Protein AF-A0A0D2BHI0-F1 (afdb_monomer)

Solvent-accessible surface area (backbone atoms only — not comparable to full-atom values): 8359 Å² total; per-residue (Å²): 133,85,83,81,81,60,85,52,74,51,77,44,97,84,76,52,72,54,79,52,85,67,66,99,78,70,83,46,71,67,57,51,51,51,52,50,54,49,56,72,68,46,85,60,55,88,71,87,61,56,71,72,54,45,55,49,27,56,51,44,48,54,54,46,43,54,52,19,58,77,69,77,45,59,50,68,59,54,55,70,67,58,45,52,71,60,55,44,50,53,51,52,50,50,32,63,76,68,68,60,84,54,68,71,57,52,55,49,54,48,53,30,47,45,49,43,42,23,63,77,66,56,39,78,71,62,69,65,47,55,48,52,72,75,66,57,134

Secondary structure (DSSP, 8-state):
----PPEEEEEPTTS-EEEEE--S----HHHHHHHHHHHHH--SPP----HHHHHHHHHHHHHHHHHHHHTT--HHHHHHH--HHHHHHHHHHHHHHTT---HHHHHHHHHHHHHHHHHHHSSPPPHHHHHHHHH--

pLDDT: mean 75.68, std 17.81, range [38.16, 96.38]

Foldseek 3Di:
DDDDFDWDWDQDPVRDIDIDGDDPPDQDPVNVVVVVVVVVVCPFDDLPDDPVLVVLLVVLLVLLVVVCVVVVHDSLVLLQVVDLVSVLVSLVVVCVVVVDDDPVVSVVSVVSSQSNSCNSPSDGRDVVSVCCNPVPD

Radius of gyration: 19.82 Å; Cα contacts (8 Å, |Δi|>4): 93; chains: 1; bounding box: 54×54×37 Å

Sequence (137 aa):
MPRRKKFTTVNLSSGGSYSGHTTDDVCTLDVLARKYEEALLETRPTTLYAPNTIYHVDRIQRLFEEYCDKFQLDPQETLRECATARMENFLHWLLRTYTIKKTSTLTTYWRQLSQLYIMWTQRRMDPAVMRQIFVGH

Mean predicted aligned error: 13.3 Å

Organism: NCBI:txid215243

Structure (mmCIF, N/CA/C/O backbone):
data_AF-A0A0D2BHI0-F1
#
_entry.id   AF-A0A0D2BHI0-F1
#
loop_
_atom_site.group_PDB
_atom_site.id
_atom_site.type_symbol
_atom_site.label_atom_id
_atom_site.label_alt_id
_atom_site.label_comp_id
_atom_site.label_asym_id
_atom_site.label_entity_id
_atom_site.label_seq_id
_atom_site.pdbx_PDB_ins_code
_atom_site.Cartn_x
_atom_site.Cartn_y
_atom_site.Cartn_z
_atom_site.occupancy
_atom_site.B_iso_or_equiv
_atom_site.auth_seq_id
_atom_site.auth_comp_id
_atom_site.auth_asym_id
_atom_site.auth_atom_id
_atom_site.pdbx_PDB_model_num
ATOM 1 N N . MET A 1 1 ? 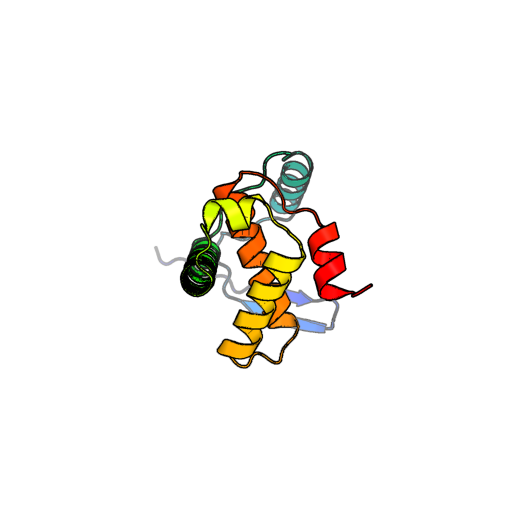23.737 -37.626 -18.976 1.00 39.19 1 MET A N 1
ATOM 2 C CA . MET A 1 1 ? 24.935 -36.784 -18.750 1.00 39.19 1 MET A CA 1
ATOM 3 C C . MET A 1 1 ? 24.761 -36.054 -17.419 1.00 39.19 1 MET A C 1
ATOM 5 O O . MET A 1 1 ? 23.827 -35.262 -17.330 1.00 39.19 1 MET A O 1
ATOM 9 N N . PRO A 1 2 ? 25.542 -36.331 -16.360 1.00 41.16 2 PRO A N 1
ATOM 10 C CA . PRO A 1 2 ? 25.365 -35.638 -15.085 1.00 41.16 2 PRO A CA 1
ATOM 11 C C . PRO A 1 2 ? 25.924 -34.208 -15.186 1.00 41.16 2 PRO A C 1
ATOM 13 O O . PRO A 1 2 ? 27.086 -34.010 -15.538 1.00 41.16 2 PRO A O 1
ATOM 16 N N . ARG A 1 3 ? 25.083 -33.199 -14.906 1.00 45.94 3 ARG A N 1
ATOM 17 C CA . ARG A 1 3 ? 25.464 -31.774 -14.864 1.00 45.94 3 ARG A CA 1
ATOM 18 C C . ARG A 1 3 ? 26.547 -31.560 -13.802 1.00 45.94 3 ARG A C 1
ATOM 20 O O . ARG A 1 3 ? 26.289 -31.707 -12.608 1.00 45.94 3 ARG A O 1
ATOM 27 N N . ARG A 1 4 ? 27.757 -31.198 -14.232 1.00 45.97 4 ARG A N 1
ATOM 28 C CA . ARG A 1 4 ? 28.893 -30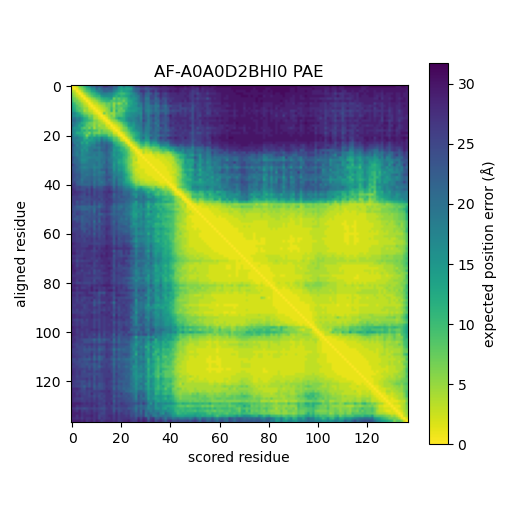.904 -13.349 1.00 45.97 4 ARG A CA 1
ATOM 29 C C . ARG A 1 4 ? 28.675 -29.536 -12.689 1.00 45.97 4 ARG A C 1
ATOM 31 O O . ARG A 1 4 ? 28.865 -28.508 -13.329 1.00 45.97 4 ARG A O 1
ATOM 38 N N . LYS A 1 5 ? 28.243 -29.529 -11.424 1.00 43.97 5 LYS A N 1
ATOM 39 C CA . LYS A 1 5 ? 28.087 -28.307 -10.616 1.00 43.97 5 LYS A CA 1
ATOM 40 C C . LYS A 1 5 ? 29.474 -27.718 -10.339 1.00 43.97 5 LYS A C 1
ATOM 42 O O . LYS A 1 5 ? 30.316 -28.402 -9.759 1.00 43.97 5 LYS A O 1
ATOM 47 N N . LYS A 1 6 ? 29.722 -26.482 -10.775 1.00 51.88 6 LYS A N 1
ATOM 48 C CA . LYS A 1 6 ? 30.964 -25.753 -10.483 1.00 51.88 6 LYS A CA 1
ATOM 49 C 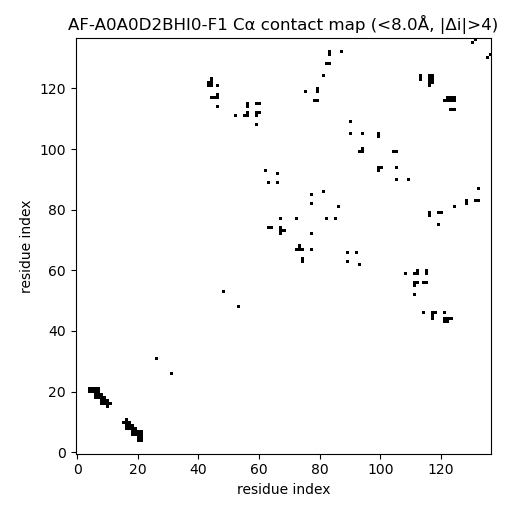C . LYS A 1 6 ? 30.782 -24.968 -9.183 1.00 51.88 6 LYS A C 1
ATOM 51 O O . LYS A 1 6 ? 29.764 -24.309 -8.996 1.00 51.88 6 LYS A O 1
ATOM 56 N N . PHE A 1 7 ? 31.743 -25.094 -8.273 1.00 41.53 7 PHE A N 1
ATOM 57 C CA . PHE A 1 7 ? 31.825 -24.268 -7.071 1.00 41.53 7 PHE A CA 1
ATOM 58 C C . PHE A 1 7 ? 32.494 -22.951 -7.457 1.00 41.53 7 PHE A C 1
ATOM 60 O O . PHE A 1 7 ? 33.620 -22.971 -7.953 1.00 41.53 7 PHE A O 1
ATOM 67 N N . THR A 1 8 ? 31.814 -21.831 -7.232 1.00 48.88 8 THR A N 1
ATOM 68 C CA . THR A 1 8 ? 32.392 -20.502 -7.441 1.00 48.88 8 THR A CA 1
ATOM 69 C C . THR A 1 8 ? 32.407 -19.784 -6.102 1.00 48.88 8 THR A C 1
ATOM 71 O O . THR A 1 8 ? 31.366 -19.606 -5.470 1.00 48.88 8 THR A O 1
ATOM 74 N N . THR A 1 9 ? 33.598 -19.397 -5.663 1.00 44.34 9 THR A N 1
ATOM 75 C CA . THR A 1 9 ? 33.795 -18.588 -4.460 1.00 44.34 9 THR A CA 1
ATOM 76 C C . THR A 1 9 ? 33.929 -17.139 -4.893 1.00 44.34 9 THR A C 1
ATOM 78 O O . THR A 1 9 ? 34.808 -16.814 -5.690 1.00 44.34 9 THR A O 1
ATOM 81 N N . VAL A 1 10 ? 33.052 -16.276 -4.385 1.00 49.53 10 VAL A N 1
ATOM 82 C CA . VAL A 1 10 ? 33.132 -14.831 -4.620 1.00 49.53 10 VAL A CA 1
ATOM 83 C C . VAL A 1 10 ? 33.698 -14.184 -3.364 1.00 49.53 10 VAL A C 1
ATOM 85 O O . VAL A 1 10 ? 33.141 -14.333 -2.274 1.00 49.53 10 VAL A O 1
ATOM 88 N N . ASN A 1 11 ? 34.816 -13.480 -3.525 1.00 45.72 11 ASN A N 1
ATOM 89 C CA . ASN A 1 11 ? 35.446 -12.709 -2.460 1.00 45.72 11 ASN A CA 1
ATOM 90 C C . ASN A 1 11 ? 34.914 -11.277 -2.512 1.00 45.72 11 ASN A C 1
ATOM 92 O O . ASN A 1 11 ? 35.049 -10.599 -3.530 1.00 45.72 11 ASN A O 1
ATOM 96 N N . LEU A 1 12 ? 34.297 -10.827 -1.423 1.00 43.88 12 LEU A N 1
ATOM 97 C CA . LEU A 1 12 ? 33.816 -9.458 -1.287 1.00 43.88 12 LEU A CA 1
ATOM 98 C C . LEU A 1 12 ? 34.947 -8.554 -0.793 1.00 43.88 12 LEU A C 1
ATOM 100 O O . LEU A 1 12 ? 35.777 -8.959 0.020 1.00 43.88 12 LEU A O 1
ATOM 104 N N . SER A 1 13 ? 34.932 -7.293 -1.224 1.00 48.62 13 SER A N 1
ATOM 105 C CA . SER A 1 13 ? 35.911 -6.267 -0.833 1.00 48.62 13 SER A CA 1
ATOM 106 C C . SER A 1 13 ? 35.956 -5.992 0.680 1.00 48.62 13 SER A C 1
ATOM 108 O O . SER A 1 13 ? 36.909 -5.393 1.162 1.00 48.62 13 SER A O 1
ATOM 110 N N . SER A 1 14 ? 34.951 -6.447 1.435 1.00 50.50 14 SER A N 1
ATOM 111 C CA . SER A 1 14 ? 34.877 -6.380 2.900 1.00 50.50 14 SER A CA 1
ATOM 112 C C . SER A 1 14 ? 35.558 -7.555 3.623 1.00 50.50 14 SER A C 1
ATOM 114 O O . SER A 1 14 ? 35.440 -7.667 4.840 1.00 50.50 14 SER A O 1
ATOM 116 N N . GLY A 1 15 ? 36.245 -8.449 2.901 1.00 53.69 15 GLY A N 1
ATOM 117 C CA . GLY A 1 15 ? 36.969 -9.590 3.479 1.00 53.69 15 GLY A CA 1
ATOM 118 C C . GLY A 1 15 ? 36.104 -10.821 3.778 1.00 53.69 15 GLY A C 1
ATOM 119 O O . GLY A 1 15 ? 36.619 -11.837 4.238 1.00 53.69 15 GLY A O 1
ATOM 120 N N . GLY A 1 16 ? 34.801 -10.767 3.491 1.00 39.44 16 GLY A N 1
ATOM 121 C CA . GLY A 1 16 ? 33.918 -11.932 3.532 1.00 39.44 16 GLY A CA 1
ATOM 122 C C . GLY A 1 16 ? 33.990 -12.740 2.235 1.00 39.44 16 GLY A C 1
ATOM 123 O O . GLY A 1 16 ? 33.972 -12.176 1.142 1.00 39.44 16 GLY A O 1
ATOM 124 N N . SER A 1 17 ? 34.027 -14.066 2.345 1.00 38.16 17 SER A N 1
ATOM 125 C CA . SER A 1 17 ? 33.853 -14.979 1.212 1.00 38.16 17 SER A CA 1
ATOM 126 C C . SER A 1 17 ? 32.577 -15.791 1.411 1.00 38.16 17 SER A C 1
ATOM 128 O O . SER A 1 17 ? 32.294 -16.267 2.510 1.00 38.16 17 SER A O 1
ATOM 130 N N . TYR A 1 18 ? 31.780 -15.928 0.351 1.00 43.41 18 TYR A N 1
ATOM 131 C CA . TYR A 1 18 ? 30.631 -16.829 0.347 1.00 43.41 18 TYR A CA 1
ATOM 132 C C . TYR A 1 18 ? 30.769 -17.824 -0.799 1.00 43.41 18 TYR A C 1
ATOM 134 O O . TYR A 1 18 ? 31.141 -17.467 -1.921 1.00 43.41 18 TYR A O 1
ATOM 142 N N . SER A 1 19 ? 30.469 -19.084 -0.495 1.00 44.00 19 SER A N 1
ATOM 143 C CA . SER A 1 19 ? 30.403 -20.158 -1.478 1.00 44.00 19 SER A CA 1
ATOM 144 C C . SER A 1 19 ? 28.940 -20.529 -1.684 1.00 44.00 19 SER A C 1
ATOM 146 O O . SER A 1 19 ? 28.236 -20.905 -0.750 1.00 44.00 19 SER A O 1
ATOM 148 N N . GLY A 1 20 ? 28.468 -20.349 -2.914 1.00 47.53 20 GLY A N 1
ATOM 149 C CA . GLY A 1 20 ? 27.094 -20.624 -3.306 1.00 47.53 20 GLY A CA 1
ATOM 150 C C . GLY A 1 20 ? 27.060 -21.537 -4.521 1.00 47.53 20 GLY A C 1
ATOM 151 O O . GLY A 1 20 ? 27.914 -21.460 -5.405 1.00 47.53 20 GLY A O 1
ATOM 152 N N . HIS A 1 21 ? 26.062 -22.413 -4.577 1.00 45.66 21 HIS A N 1
ATOM 153 C CA . HIS A 1 21 ? 25.792 -23.203 -5.770 1.00 45.66 21 HIS A CA 1
ATOM 154 C C . HIS A 1 21 ? 25.180 -22.295 -6.843 1.00 45.66 21 HIS A C 1
ATOM 156 O O . HIS A 1 21 ? 24.035 -21.874 -6.712 1.00 45.66 21 HIS A O 1
ATOM 162 N N . THR A 1 22 ? 25.931 -21.988 -7.901 1.00 48.50 22 THR A N 1
ATOM 163 C CA . THR A 1 22 ? 25.422 -21.177 -9.012 1.00 48.50 22 THR A CA 1
ATOM 164 C C . THR A 1 22 ? 24.637 -22.071 -9.971 1.00 48.50 22 THR A C 1
ATOM 166 O O . THR A 1 22 ? 25.199 -22.979 -10.588 1.00 48.50 22 THR A O 1
ATOM 169 N N . THR A 1 23 ? 23.336 -21.840 -10.109 1.00 48.97 23 THR A N 1
ATOM 170 C CA . THR A 1 23 ? 22.616 -22.211 -11.333 1.00 48.97 23 THR A CA 1
ATOM 171 C C . THR A 1 23 ? 23.020 -21.222 -12.428 1.00 48.97 23 THR A C 1
ATOM 173 O O . THR A 1 23 ? 23.223 -20.053 -12.114 1.00 48.97 23 THR A O 1
ATOM 176 N N . ASP A 1 24 ? 23.152 -21.669 -13.681 1.00 50.72 24 ASP A N 1
ATOM 177 C CA . ASP A 1 24 ? 23.572 -20.892 -14.876 1.00 50.72 24 ASP A CA 1
ATOM 178 C C . ASP A 1 24 ? 22.678 -19.672 -15.231 1.00 50.72 24 ASP A C 1
ATOM 180 O O . ASP A 1 24 ? 22.724 -19.165 -16.344 1.00 50.72 24 ASP A O 1
ATOM 184 N N . ASP A 1 25 ? 21.872 -19.175 -14.296 1.00 51.44 25 ASP A N 1
ATOM 185 C CA . ASP A 1 25 ? 20.931 -18.067 -14.464 1.00 51.44 25 ASP A CA 1
ATOM 186 C C . ASP A 1 25 ? 21.334 -16.864 -13.592 1.00 51.44 25 ASP A C 1
ATOM 188 O O . ASP A 1 25 ? 20.538 -16.284 -12.852 1.00 51.44 25 ASP A O 1
ATOM 192 N N . VAL A 1 26 ? 22.626 -16.523 -13.595 1.00 57.03 26 VAL A N 1
ATOM 193 C CA . VAL A 1 26 ? 23.110 -15.306 -12.933 1.00 57.03 26 VAL A CA 1
ATOM 194 C C . VAL A 1 26 ? 22.971 -14.150 -13.917 1.00 57.03 26 VAL A C 1
ATOM 196 O O . VAL A 1 26 ? 23.672 -14.088 -14.925 1.00 57.03 26 VAL A O 1
ATOM 199 N N . CYS A 1 27 ? 22.052 -13.234 -13.613 1.00 51.91 27 CYS A N 1
ATOM 200 C CA . CYS A 1 27 ? 21.835 -11.993 -14.354 1.00 51.91 27 CYS A CA 1
ATOM 201 C C . CYS A 1 27 ? 23.163 -11.222 -14.470 1.00 51.91 27 CYS A C 1
ATOM 203 O O . CYS A 1 27 ? 23.693 -10.752 -13.462 1.00 51.91 27 CYS A O 1
ATOM 205 N N . THR A 1 28 ? 23.728 -11.128 -15.678 1.00 79.00 28 THR A N 1
ATOM 206 C CA . THR A 1 28 ? 25.016 -10.455 -15.898 1.00 79.00 28 THR A CA 1
ATOM 207 C C . THR A 1 28 ? 24.903 -8.952 -15.636 1.00 79.00 28 THR A C 1
ATOM 209 O O . THR A 1 28 ? 23.814 -8.374 -15.700 1.00 79.00 28 THR A O 1
ATOM 212 N N . LEU A 1 29 ? 26.037 -8.307 -15.345 1.00 67.31 29 LEU A N 1
ATOM 213 C CA . LEU A 1 29 ? 26.119 -6.857 -15.125 1.00 67.31 29 LEU A CA 1
ATOM 214 C C . LEU A 1 29 ? 25.522 -6.060 -16.294 1.00 67.31 29 LEU A C 1
ATOM 216 O O . LEU A 1 29 ? 24.782 -5.110 -16.061 1.00 67.31 29 LEU A O 1
ATOM 220 N N . ASP A 1 30 ? 25.749 -6.503 -17.531 1.00 73.94 30 ASP A N 1
ATOM 221 C CA . ASP A 1 30 ? 25.186 -5.872 -18.729 1.00 73.94 30 ASP A CA 1
ATOM 222 C C . ASP A 1 30 ? 23.658 -6.009 -18.805 1.00 73.94 30 ASP A C 1
ATOM 224 O O . ASP A 1 30 ? 22.958 -5.076 -19.198 1.00 73.94 30 ASP A O 1
ATOM 228 N N . VAL A 1 31 ? 23.109 -7.153 -18.378 1.00 74.12 31 VAL A N 1
ATOM 229 C CA . VAL A 1 31 ? 21.653 -7.356 -18.312 1.00 74.12 31 VAL A CA 1
ATOM 230 C C . VAL A 1 31 ? 21.036 -6.490 -17.214 1.00 74.12 31 VAL A C 1
ATOM 232 O O . VAL A 1 31 ? 19.951 -5.947 -17.416 1.00 74.12 31 VAL A O 1
ATOM 235 N N . LEU A 1 32 ? 21.717 -6.319 -16.075 1.00 66.75 32 LEU A N 1
ATOM 236 C CA . LEU A 1 32 ? 21.286 -5.395 -15.021 1.00 66.75 32 LEU A CA 1
ATOM 237 C C . LEU A 1 32 ? 21.316 -3.938 -15.495 1.00 66.75 32 LEU A C 1
ATOM 239 O O . LEU A 1 32 ? 20.345 -3.221 -15.270 1.00 66.75 32 LEU A O 1
ATOM 243 N N . ALA A 1 33 ? 22.384 -3.519 -16.177 1.00 68.12 33 ALA A N 1
ATOM 244 C CA . ALA A 1 33 ? 22.517 -2.168 -16.717 1.00 68.12 33 ALA A CA 1
ATOM 245 C C . ALA A 1 33 ? 21.428 -1.865 -17.756 1.00 68.12 33 ALA A C 1
ATOM 247 O O . ALA A 1 33 ? 20.762 -0.837 -17.667 1.00 68.12 33 ALA A O 1
ATOM 248 N N . ARG A 1 34 ? 21.160 -2.803 -18.675 1.00 72.25 34 ARG A N 1
ATOM 249 C CA . ARG A 1 34 ? 20.077 -2.659 -19.656 1.00 72.25 34 ARG A CA 1
ATOM 250 C C . ARG A 1 34 ? 18.701 -2.592 -18.994 1.00 72.25 34 ARG A C 1
ATOM 252 O O . ARG A 1 34 ? 17.906 -1.734 -19.350 1.00 72.25 34 ARG A O 1
ATOM 259 N N . LYS A 1 35 ? 18.430 -3.442 -17.998 1.00 69.38 35 LYS A N 1
ATOM 260 C CA . LYS A 1 35 ? 17.174 -3.381 -17.229 1.00 69.38 35 LYS A CA 1
ATOM 261 C C . LYS A 1 35 ? 17.026 -2.075 -16.449 1.00 69.38 35 LYS A C 1
ATOM 263 O O . LYS A 1 35 ? 15.911 -1.602 -16.269 1.00 69.38 35 LYS A O 1
ATOM 268 N N . TYR A 1 36 ? 18.128 -1.505 -15.967 1.00 63.03 36 TYR A N 1
ATOM 269 C CA . TYR A 1 36 ? 18.128 -0.215 -15.285 1.00 63.03 36 TYR A CA 1
ATOM 270 C C . TYR A 1 36 ? 17.797 0.933 -16.249 1.00 63.03 36 TYR A C 1
ATOM 272 O O . TYR A 1 36 ? 16.917 1.734 -15.950 1.00 63.03 36 TYR A O 1
ATOM 280 N N . GLU A 1 37 ? 18.430 0.970 -17.423 1.00 68.06 37 GLU A N 1
ATOM 281 C CA . GLU A 1 37 ? 18.113 1.917 -18.506 1.00 68.06 37 GLU A CA 1
ATOM 282 C C . GLU A 1 37 ? 16.649 1.784 -18.963 1.00 68.06 37 GLU A C 1
ATOM 284 O O . GLU A 1 37 ? 15.925 2.776 -19.045 1.00 68.06 37 GLU A O 1
ATOM 289 N N . GLU A 1 38 ? 16.174 0.552 -19.174 1.00 66.12 38 GLU A N 1
ATOM 290 C CA . GLU A 1 38 ? 14.773 0.264 -19.494 1.00 66.12 38 GLU A CA 1
ATOM 291 C C . GLU A 1 38 ? 13.836 0.781 -18.397 1.00 66.12 38 GLU A C 1
ATOM 293 O O . GLU A 1 38 ? 12.873 1.466 -18.715 1.00 66.12 38 GLU A O 1
ATOM 298 N N . ALA A 1 39 ? 14.139 0.549 -17.115 1.00 59.75 39 ALA A N 1
ATOM 299 C CA . ALA A 1 39 ? 13.329 1.024 -15.989 1.00 59.75 39 ALA A CA 1
ATOM 300 C C . ALA A 1 39 ? 13.297 2.559 -15.849 1.00 59.75 39 ALA A C 1
ATOM 302 O O . ALA A 1 39 ? 12.313 3.108 -15.345 1.00 59.75 39 ALA A O 1
ATOM 303 N N . LEU A 1 40 ? 14.354 3.256 -16.282 1.00 54.59 40 LEU A N 1
ATOM 304 C CA . LEU A 1 40 ? 14.392 4.721 -16.341 1.00 54.59 40 LEU A CA 1
ATOM 305 C C . LEU A 1 40 ? 13.516 5.272 -17.475 1.00 54.59 40 LEU A C 1
ATOM 307 O O . LEU A 1 40 ? 12.892 6.320 -17.311 1.00 54.59 40 LEU A O 1
ATOM 311 N N . LEU A 1 41 ? 13.451 4.560 -18.603 1.00 62.44 41 LEU A N 1
ATOM 312 C CA . LEU A 1 41 ? 12.604 4.893 -19.754 1.00 62.44 41 LEU A CA 1
ATOM 313 C C . LEU A 1 41 ? 11.153 4.411 -19.578 1.00 62.44 41 LEU A C 1
ATOM 315 O O . LEU A 1 41 ? 10.237 4.923 -20.229 1.00 62.44 41 LEU A O 1
ATOM 319 N N . GLU A 1 42 ? 10.925 3.443 -18.687 1.00 58.62 42 GLU A N 1
ATOM 320 C CA . GLU A 1 42 ? 9.612 2.894 -18.377 1.00 58.62 42 GLU A CA 1
ATOM 321 C C . GLU A 1 42 ? 8.775 3.921 -17.599 1.00 58.62 42 GLU A C 1
ATOM 323 O O . GLU A 1 42 ? 8.769 4.017 -16.367 1.00 58.62 42 GLU A O 1
ATOM 328 N N . THR A 1 43 ? 8.031 4.720 -18.360 1.00 58.38 43 THR A N 1
ATOM 329 C CA . THR A 1 43 ? 6.997 5.627 -17.842 1.00 58.38 43 THR A CA 1
ATOM 330 C C . THR A 1 43 ? 5.791 4.867 -17.291 1.00 58.38 43 THR A C 1
ATOM 332 O O . THR A 1 43 ? 5.048 5.397 -16.464 1.00 58.38 43 THR A O 1
ATOM 335 N N . ARG A 1 44 ? 5.604 3.611 -17.717 1.00 59.88 44 ARG A N 1
ATOM 336 C CA . ARG A 1 44 ? 4.572 2.716 -17.196 1.00 59.88 44 ARG A CA 1
ATOM 337 C C . ARG A 1 44 ? 5.106 1.975 -15.974 1.00 59.88 44 ARG A C 1
ATOM 339 O O . ARG A 1 44 ? 6.220 1.465 -16.000 1.00 59.88 44 ARG A O 1
ATOM 346 N N . PRO A 1 45 ? 4.347 1.907 -14.880 1.00 65.00 45 PRO A N 1
ATOM 347 C CA . PRO A 1 45 ? 4.785 1.133 -13.739 1.00 65.00 45 PRO A CA 1
ATOM 348 C C . PRO A 1 45 ? 4.681 -0.370 -14.043 1.00 65.00 45 PRO A C 1
ATOM 350 O O . PRO A 1 45 ? 3.627 -0.861 -14.439 1.00 65.00 45 PRO A O 1
ATOM 353 N N . THR A 1 46 ? 5.789 -1.094 -13.858 1.00 67.69 46 THR A N 1
ATOM 354 C CA . THR A 1 46 ? 5.856 -2.553 -14.024 1.00 67.69 46 THR A CA 1
ATOM 355 C C . THR A 1 46 ? 4.846 -3.256 -13.108 1.00 67.69 46 THR A C 1
ATOM 357 O O . THR A 1 46 ? 4.846 -3.048 -11.891 1.00 67.69 46 THR A O 1
ATOM 360 N N . THR A 1 47 ? 4.044 -4.148 -13.694 1.00 67.38 47 THR A N 1
ATOM 361 C CA . THR A 1 47 ? 3.132 -5.081 -13.001 1.00 67.38 47 THR A CA 1
ATOM 362 C C . THR A 1 47 ? 3.589 -6.539 -13.055 1.00 67.38 47 THR A C 1
ATOM 364 O O . THR A 1 47 ? 2.973 -7.411 -12.445 1.00 67.38 47 THR A O 1
ATOM 367 N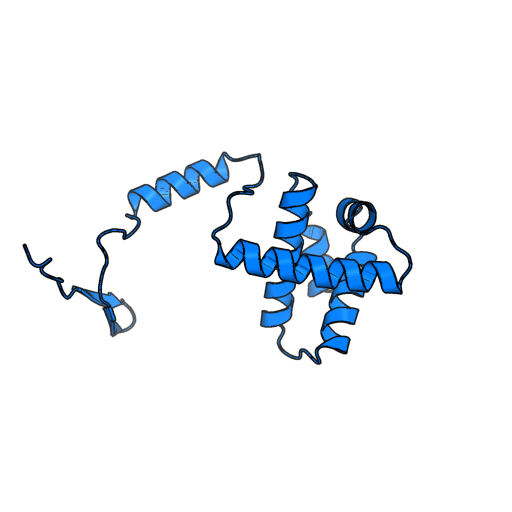 N . LEU A 1 48 ? 4.685 -6.819 -13.763 1.00 76.44 48 LEU A N 1
ATOM 368 C CA . LEU A 1 48 ? 5.278 -8.149 -13.879 1.00 76.44 48 LEU A CA 1
ATOM 369 C C . LEU A 1 48 ? 6.141 -8.449 -12.649 1.00 76.44 48 LEU A C 1
ATOM 371 O O . LEU A 1 48 ? 7.365 -8.320 -12.666 1.00 76.44 48 LEU A O 1
ATOM 375 N N . TYR A 1 49 ? 5.487 -8.824 -11.555 1.00 81.38 49 TYR A N 1
ATOM 376 C CA . TYR A 1 49 ? 6.160 -9.173 -10.311 1.00 81.38 49 TYR A CA 1
ATOM 377 C C . TYR A 1 49 ? 6.516 -10.661 -10.236 1.00 81.38 49 TYR A C 1
ATOM 379 O O . TYR A 1 49 ? 5.811 -11.523 -10.755 1.00 81.38 49 TYR A O 1
ATOM 387 N N . ALA A 1 50 ? 7.620 -10.976 -9.552 1.00 85.12 50 ALA A N 1
ATOM 388 C CA . ALA A 1 50 ? 7.983 -12.360 -9.262 1.00 85.12 50 ALA A CA 1
ATOM 389 C C . ALA A 1 50 ? 6.892 -13.037 -8.401 1.00 85.12 50 ALA A C 1
ATOM 391 O O . ALA A 1 50 ? 6.251 -12.351 -7.601 1.00 85.12 50 ALA A O 1
ATOM 392 N N . PRO A 1 51 ? 6.723 -14.372 -8.463 1.00 86.00 51 PRO A N 1
ATOM 393 C CA . PRO A 1 51 ? 5.649 -15.068 -7.744 1.00 86.00 51 PRO A CA 1
ATOM 394 C C . PRO A 1 51 ? 5.597 -14.769 -6.240 1.00 86.00 51 PRO A C 1
ATOM 396 O O . PRO A 1 51 ? 4.525 -14.576 -5.676 1.00 86.00 51 PRO A O 1
ATOM 399 N N . ASN A 1 52 ? 6.759 -14.658 -5.589 1.00 87.12 52 ASN A N 1
ATOM 400 C CA . ASN A 1 52 ? 6.820 -14.312 -4.168 1.00 87.12 52 ASN A CA 1
ATOM 401 C C . ASN A 1 52 ? 6.332 -12.880 -3.888 1.00 87.12 52 ASN A C 1
ATOM 403 O O . ASN A 1 52 ? 5.696 -12.615 -2.873 1.00 87.12 52 ASN A O 1
ATOM 407 N N . THR A 1 53 ? 6.615 -11.944 -4.793 1.00 87.94 53 THR A N 1
ATOM 408 C CA . THR A 1 53 ? 6.115 -10.572 -4.692 1.00 87.94 53 THR A CA 1
ATOM 409 C C . THR A 1 53 ? 4.604 -10.539 -4.894 1.00 87.94 53 THR A C 1
ATOM 411 O O . THR A 1 53 ? 3.931 -9.907 -4.091 1.00 87.94 53 THR A O 1
ATOM 414 N N . ILE A 1 54 ? 4.067 -11.280 -5.872 1.00 89.25 54 ILE A N 1
ATOM 415 C CA . ILE A 1 54 ? 2.614 -11.416 -6.078 1.00 89.25 54 ILE A CA 1
ATOM 416 C C . ILE A 1 54 ? 1.944 -11.936 -4.805 1.00 89.25 54 ILE A C 1
ATOM 418 O O . ILE A 1 54 ? 1.027 -11.301 -4.306 1.00 89.25 54 ILE A O 1
ATOM 422 N N . TYR A 1 55 ? 2.468 -13.006 -4.202 1.00 92.81 55 TYR A N 1
ATOM 423 C CA . TYR A 1 55 ? 1.937 -13.542 -2.944 1.00 92.81 55 TYR A CA 1
ATOM 424 C C . TYR A 1 55 ? 1.854 -12.486 -1.828 1.00 92.81 55 TYR A C 1
ATOM 426 O O . TYR A 1 55 ? 0.877 -12.412 -1.081 1.00 92.81 55 TYR A O 1
ATOM 434 N N . HIS A 1 56 ? 2.886 -11.653 -1.700 1.00 92.38 56 HIS A N 1
ATOM 435 C CA . HIS A 1 56 ? 2.898 -10.577 -0.718 1.00 92.38 56 HIS A CA 1
ATOM 436 C C . HIS A 1 56 ? 1.927 -9.439 -1.056 1.00 92.38 56 HIS A C 1
ATOM 438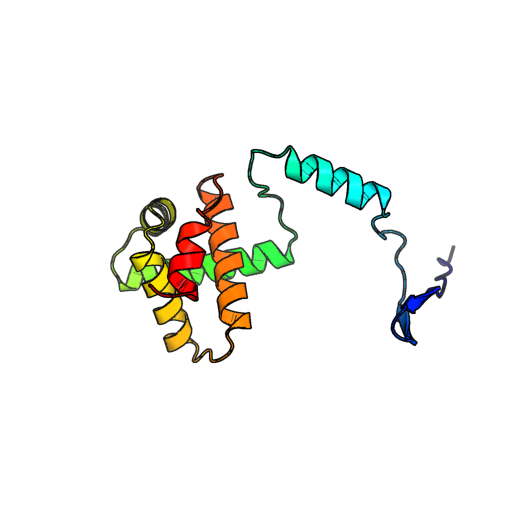 O O . HIS A 1 56 ? 1.338 -8.865 -0.140 1.00 92.38 56 HIS A O 1
ATOM 444 N N . VAL A 1 57 ? 1.740 -9.137 -2.341 1.00 93.19 57 VAL A N 1
ATOM 445 C CA . VAL A 1 57 ? 0.759 -8.150 -2.803 1.00 93.19 57 VAL A CA 1
ATOM 446 C C . VAL A 1 57 ? -0.672 -8.660 -2.593 1.00 93.19 57 VAL A C 1
ATOM 448 O O . VAL A 1 57 ? -1.494 -7.951 -2.022 1.00 93.19 57 VAL A O 1
ATOM 451 N N . ASP A 1 58 ? -0.959 -9.921 -2.905 1.00 94.06 58 ASP A N 1
ATOM 452 C CA . ASP A 1 58 ? -2.262 -10.538 -2.625 1.00 94.06 58 ASP A CA 1
ATOM 453 C C . ASP A 1 58 ? -2.567 -10.536 -1.122 1.00 94.06 58 ASP A C 1
ATOM 455 O O . ASP A 1 58 ? -3.700 -10.327 -0.684 1.00 94.06 58 ASP A O 1
ATOM 459 N N . ARG A 1 59 ? -1.538 -10.743 -0.291 1.00 94.50 59 ARG A N 1
ATOM 460 C CA . ARG A 1 59 ? -1.686 -10.653 1.161 1.00 94.50 59 ARG A CA 1
ATOM 461 C C . ARG A 1 59 ? -2.020 -9.232 1.611 1.00 94.50 59 ARG A C 1
ATOM 463 O O . ARG A 1 59 ? -2.896 -9.088 2.460 1.00 94.50 59 ARG A O 1
ATOM 470 N N . ILE A 1 60 ? -1.340 -8.202 1.094 1.00 95.00 60 ILE A N 1
ATOM 471 C CA . ILE A 1 60 ? -1.653 -6.819 1.486 1.00 95.00 60 ILE A CA 1
ATOM 472 C C . ILE A 1 60 ? -3.030 -6.398 0.979 1.00 95.00 60 ILE A C 1
ATOM 474 O O . ILE A 1 60 ? -3.731 -5.694 1.696 1.00 95.00 60 ILE A O 1
ATOM 478 N N . GLN A 1 61 ? -3.445 -6.893 -0.190 1.00 95.75 61 GLN A N 1
ATOM 479 C CA . GLN A 1 61 ? -4.786 -6.685 -0.722 1.00 95.75 61 GLN A CA 1
ATOM 480 C C . GLN A 1 61 ? -5.851 -7.177 0.255 1.00 95.75 61 GLN A C 1
ATOM 482 O O . GLN A 1 61 ? -6.695 -6.389 0.663 1.00 95.75 61 GLN A O 1
ATOM 487 N N . ARG A 1 62 ? -5.772 -8.433 0.711 1.00 96.25 62 ARG A N 1
ATOM 488 C CA . ARG A 1 62 ? -6.753 -8.986 1.664 1.00 96.25 62 ARG A CA 1
ATOM 489 C C . ARG A 1 62 ? -6.818 -8.190 2.966 1.00 96.25 62 ARG A C 1
ATOM 491 O O . ARG A 1 62 ? -7.895 -7.976 3.506 1.00 96.25 62 ARG A O 1
ATOM 498 N N . LEU A 1 63 ? -5.667 -7.741 3.469 1.00 95.12 63 LEU A N 1
ATOM 499 C CA . LEU A 1 63 ? -5.607 -6.907 4.674 1.00 95.12 63 LEU A CA 1
ATOM 500 C C . LEU A 1 63 ? -6.241 -5.534 4.447 1.00 95.12 63 LEU A C 1
ATOM 502 O O . LEU A 1 63 ? -6.898 -5.002 5.338 1.00 95.12 63 LEU A O 1
ATOM 506 N N . PHE A 1 64 ? -6.026 -4.953 3.270 1.00 95.56 64 PHE A N 1
ATOM 507 C CA . PHE A 1 64 ? -6.606 -3.672 2.902 1.00 95.56 64 PHE A CA 1
ATOM 508 C C . PHE A 1 64 ? -8.122 -3.774 2.702 1.00 95.56 64 PHE A C 1
ATOM 510 O O . PHE A 1 64 ? -8.853 -2.910 3.174 1.00 95.56 64 PHE A O 1
ATOM 517 N N . GLU A 1 65 ? -8.601 -4.852 2.083 1.00 96.38 65 GLU A N 1
ATOM 518 C CA . GLU A 1 65 ? -10.026 -5.168 1.950 1.00 96.38 65 GLU A CA 1
ATOM 519 C C . GLU A 1 65 ? -10.684 -5.376 3.321 1.00 96.38 65 GLU A C 1
ATOM 521 O O . GLU A 1 65 ? -11.728 -4.788 3.575 1.00 96.38 65 GLU A O 1
ATOM 526 N N . GLU A 1 66 ? -10.051 -6.113 4.244 1.00 96.19 66 GLU A N 1
ATOM 527 C CA . GLU A 1 66 ? -10.549 -6.287 5.621 1.00 96.19 66 GLU A CA 1
ATOM 528 C C . GLU A 1 66 ? -10.642 -4.951 6.375 1.00 96.19 66 GLU A C 1
ATOM 530 O O . GLU A 1 66 ? -11.602 -4.691 7.104 1.00 96.19 66 GLU A O 1
ATOM 535 N N . TYR A 1 67 ? -9.640 -4.085 6.210 1.00 94.94 67 TYR A N 1
ATOM 536 C CA . TYR A 1 67 ? -9.685 -2.730 6.748 1.00 94.94 67 TYR A CA 1
ATOM 537 C C . TYR A 1 67 ? -10.854 -1.944 6.144 1.00 94.94 67 TYR A C 1
ATOM 539 O O . TYR A 1 67 ? -11.642 -1.357 6.881 1.00 94.94 67 TYR A O 1
ATOM 547 N N . CYS A 1 68 ? -11.001 -1.951 4.821 1.00 95.06 68 CYS A N 1
ATOM 548 C CA . CYS A 1 68 ? -12.064 -1.214 4.146 1.00 95.06 68 CYS A CA 1
ATOM 549 C C . CYS A 1 68 ? -13.456 -1.704 4.562 1.00 95.06 68 CYS A C 1
ATOM 551 O O . CYS A 1 68 ? -14.302 -0.873 4.874 1.00 95.06 68 CYS A O 1
ATOM 553 N N . ASP A 1 69 ? -13.660 -3.017 4.683 1.00 95.94 69 ASP A N 1
ATOM 554 C CA . ASP A 1 69 ? -14.907 -3.616 5.174 1.00 95.94 69 ASP A CA 1
ATOM 555 C C . ASP A 1 69 ? -15.262 -3.110 6.584 1.00 95.94 69 ASP A C 1
ATOM 557 O O . ASP A 1 69 ? -16.361 -2.604 6.821 1.00 95.94 69 ASP A O 1
ATOM 561 N N . LYS A 1 70 ? -14.286 -3.102 7.505 1.00 94.12 70 LYS A N 1
ATOM 562 C CA . LYS A 1 70 ? -14.465 -2.585 8.876 1.00 94.12 70 LYS A CA 1
ATOM 563 C C . LYS A 1 70 ? -14.875 -1.116 8.936 1.00 94.12 70 LYS A C 1
ATOM 565 O O . LYS A 1 70 ? -15.566 -0.722 9.875 1.00 94.12 70 LYS A O 1
ATOM 570 N N . PHE A 1 71 ? -14.431 -0.307 7.979 1.00 91.88 71 PHE A N 1
ATOM 571 C CA . PHE A 1 71 ? -14.717 1.127 7.923 1.00 91.88 71 PHE A CA 1
ATOM 572 C C . PHE A 1 71 ? -15.762 1.496 6.860 1.00 91.88 71 PHE A C 1
ATOM 574 O O . PHE A 1 71 ? -15.957 2.687 6.615 1.00 91.88 71 PHE A O 1
ATOM 581 N N . GLN A 1 72 ? -16.442 0.502 6.269 1.00 93.50 72 GLN A N 1
ATOM 582 C CA . GLN A 1 72 ? -17.462 0.669 5.226 1.00 93.50 72 GLN A CA 1
ATOM 583 C C . GLN A 1 72 ? -16.968 1.512 4.039 1.00 93.50 72 GLN A C 1
ATOM 585 O O . GLN A 1 72 ? -17.643 2.428 3.571 1.00 93.50 72 GLN A O 1
ATOM 590 N N . LEU A 1 73 ? -15.753 1.220 3.580 1.00 93.62 73 LEU A N 1
ATOM 591 C CA . LEU A 1 73 ? -15.109 1.879 2.450 1.00 93.62 73 LEU A CA 1
ATOM 592 C C . LEU A 1 73 ? -15.071 0.946 1.242 1.00 93.62 73 LEU A C 1
ATOM 594 O O . LEU A 1 73 ? -14.922 -0.264 1.400 1.00 93.62 73 LEU A O 1
ATOM 598 N N . ASP A 1 74 ? -15.110 1.513 0.036 1.00 95.56 74 ASP A N 1
ATOM 599 C CA . ASP A 1 74 ? -14.764 0.760 -1.167 1.00 95.56 74 ASP A CA 1
ATOM 600 C C . ASP A 1 74 ? -13.229 0.656 -1.292 1.00 95.56 74 ASP A C 1
ATOM 602 O O . ASP A 1 74 ? -12.548 1.691 -1.319 1.00 95.56 74 ASP A O 1
ATOM 606 N N . PRO A 1 75 ? -12.644 -0.555 -1.360 1.00 93.12 75 PRO A N 1
ATOM 607 C CA . PRO A 1 75 ? -11.196 -0.714 -1.441 1.00 93.12 75 PRO A CA 1
ATOM 608 C C . PRO A 1 75 ? -10.587 -0.081 -2.698 1.00 93.12 75 PRO A C 1
ATOM 610 O O . PRO A 1 75 ? -9.525 0.540 -2.630 1.00 93.12 75 PRO A O 1
ATOM 613 N N . GLN A 1 76 ? -11.234 -0.223 -3.856 1.00 91.94 76 GLN A N 1
ATOM 614 C CA . GLN A 1 76 ? -10.696 0.259 -5.128 1.00 91.94 76 GLN A CA 1
ATOM 615 C C . GLN A 1 76 ? -10.668 1.787 -5.169 1.00 91.94 76 GLN A C 1
ATOM 617 O O . GLN A 1 76 ? -9.649 2.371 -5.541 1.00 91.94 76 GLN A O 1
ATOM 622 N N . GLU A 1 77 ? -11.751 2.437 -4.749 1.00 93.12 77 GLU A N 1
ATOM 623 C CA . GLU A 1 77 ? -11.840 3.892 -4.641 1.00 93.12 77 GLU A CA 1
ATOM 624 C C . GLU A 1 77 ? -10.877 4.421 -3.581 1.00 93.12 77 GLU A C 1
ATOM 626 O O . GLU A 1 77 ? -10.070 5.298 -3.883 1.00 93.12 77 GLU A O 1
ATOM 631 N N . THR A 1 78 ? -10.862 3.824 -2.386 1.00 92.50 78 THR A N 1
ATOM 632 C CA . THR A 1 78 ? -9.987 4.269 -1.287 1.00 92.50 78 THR A CA 1
ATOM 633 C C . THR A 1 78 ? -8.514 4.192 -1.674 1.00 92.50 78 THR A C 1
ATOM 635 O O . THR A 1 78 ? -7.739 5.110 -1.388 1.00 92.50 78 THR A O 1
ATOM 638 N N . LEU A 1 79 ? -8.099 3.105 -2.336 1.00 92.00 79 LEU A N 1
ATOM 639 C CA . LEU A 1 79 ? -6.719 2.973 -2.790 1.00 92.00 79 LEU A CA 1
ATOM 640 C C . LEU A 1 79 ? -6.420 3.938 -3.941 1.00 92.00 79 LEU A C 1
ATOM 642 O O . LEU A 1 79 ? -5.350 4.541 -3.952 1.00 92.00 79 LEU A O 1
ATOM 646 N N . ARG A 1 80 ? -7.354 4.122 -4.885 1.00 89.94 80 ARG A N 1
ATOM 647 C CA . ARG A 1 80 ? -7.196 5.035 -6.028 1.00 89.94 80 ARG A CA 1
ATOM 648 C C . ARG A 1 80 ? -7.072 6.495 -5.598 1.00 89.94 80 ARG A C 1
ATOM 650 O O . ARG A 1 80 ? -6.219 7.192 -6.146 1.00 89.94 80 ARG A O 1
ATOM 657 N N . GLU A 1 81 ? -7.888 6.939 -4.642 1.00 90.06 81 GLU A N 1
ATOM 658 C CA . GLU A 1 81 ? -7.803 8.274 -4.039 1.00 90.06 81 GLU A CA 1
ATOM 659 C C . GLU A 1 81 ? -6.440 8.503 -3.389 1.00 90.06 81 GLU A C 1
ATOM 661 O O . GLU A 1 81 ? -5.903 9.606 -3.460 1.00 90.06 81 GLU A O 1
ATOM 666 N N . CYS A 1 82 ? -5.869 7.454 -2.782 1.00 86.56 82 CYS A N 1
ATOM 667 C CA . CYS A 1 82 ? -4.539 7.485 -2.177 1.00 86.56 82 CYS A CA 1
ATOM 668 C C . CYS A 1 82 ? -4.363 8.643 -1.171 1.00 86.56 82 CYS A C 1
ATOM 670 O O . CYS A 1 82 ? -3.271 9.188 -0.998 1.00 86.56 82 CYS A O 1
ATOM 672 N N . ALA A 1 83 ? -5.439 9.040 -0.487 1.00 87.50 83 ALA A N 1
ATOM 673 C CA . ALA A 1 83 ? -5.383 10.118 0.490 1.00 87.50 83 ALA A CA 1
ATOM 674 C C . ALA A 1 83 ? -4.424 9.747 1.633 1.00 87.50 83 ALA A C 1
ATOM 676 O O . ALA A 1 83 ? -4.578 8.684 2.243 1.00 87.50 83 ALA A O 1
ATOM 677 N N . THR A 1 84 ? -3.471 10.628 1.961 1.00 83.62 84 THR A N 1
ATOM 678 C CA . THR A 1 84 ? -2.436 10.369 2.979 1.00 83.62 84 THR A CA 1
ATOM 679 C C . THR A 1 84 ? -3.045 9.871 4.286 1.00 83.62 84 THR A C 1
ATOM 681 O O . THR A 1 84 ? -2.699 8.785 4.739 1.00 83.62 84 THR A O 1
ATOM 684 N N . ALA A 1 85 ? -4.051 10.573 4.816 1.00 86.00 85 ALA A N 1
ATOM 685 C CA . ALA A 1 85 ? -4.725 10.190 6.057 1.00 86.00 85 ALA A CA 1
ATOM 686 C C . ALA A 1 85 ? -5.362 8.785 5.997 1.00 86.00 85 ALA A C 1
ATOM 688 O O . ALA A 1 85 ? -5.386 8.061 6.990 1.00 86.00 85 ALA A O 1
ATOM 689 N N . ARG A 1 86 ? -5.876 8.359 4.832 1.00 88.56 86 ARG A N 1
ATOM 690 C CA . ARG A 1 86 ? -6.452 7.012 4.660 1.00 88.56 86 ARG A CA 1
ATOM 691 C C . ARG A 1 86 ? -5.368 5.941 4.677 1.00 88.56 86 ARG A C 1
ATOM 693 O O . ARG A 1 86 ? -5.552 4.910 5.321 1.00 88.56 86 ARG A O 1
ATOM 700 N N . MET A 1 87 ? -4.249 6.200 4.005 1.00 90.00 87 MET A N 1
ATOM 701 C CA . MET A 1 87 ? -3.101 5.296 3.989 1.00 90.00 87 MET A CA 1
ATOM 702 C C . MET A 1 87 ? -2.448 5.199 5.376 1.00 90.00 87 MET A C 1
ATOM 704 O O . MET A 1 87 ? -2.143 4.098 5.829 1.00 90.00 87 MET A O 1
ATOM 708 N N . GLU A 1 88 ? -2.315 6.323 6.088 1.00 87.31 88 GLU A N 1
ATOM 709 C CA . GLU A 1 88 ? -1.865 6.374 7.485 1.00 87.31 88 GLU A CA 1
ATOM 710 C C . GLU A 1 88 ? -2.759 5.527 8.385 1.00 87.31 88 GLU A C 1
ATOM 712 O O . GLU A 1 88 ? -2.267 4.651 9.093 1.00 87.31 88 GLU A O 1
ATOM 717 N N . ASN A 1 89 ? -4.077 5.728 8.319 1.00 90.31 89 ASN A N 1
ATOM 718 C CA . ASN A 1 89 ? -5.028 4.987 9.143 1.00 90.31 89 ASN A CA 1
ATOM 719 C C . ASN A 1 89 ? -4.973 3.477 8.886 1.00 90.31 89 ASN A C 1
ATOM 721 O O . ASN A 1 89 ? -4.986 2.699 9.843 1.00 90.31 89 ASN A O 1
ATOM 725 N N . PHE A 1 90 ? -4.841 3.053 7.625 1.00 92.00 90 PHE A N 1
ATOM 726 C CA . PHE A 1 90 ? -4.639 1.644 7.289 1.00 92.00 90 PHE A CA 1
ATOM 727 C C . PHE A 1 90 ? -3.350 1.089 7.909 1.00 92.00 90 PHE A C 1
ATOM 729 O O . PHE A 1 90 ? -3.370 0.046 8.567 1.00 92.00 90 PHE A O 1
ATOM 736 N N . LEU A 1 91 ? -2.227 1.794 7.751 1.00 89.00 91 LEU A N 1
ATOM 737 C CA . LEU A 1 91 ? -0.947 1.367 8.311 1.00 89.00 91 LEU A CA 1
ATOM 738 C C . LEU A 1 91 ? -0.987 1.319 9.845 1.00 89.00 91 LEU A C 1
ATOM 740 O O . LEU A 1 91 ? -0.534 0.340 10.437 1.00 89.00 91 LEU A O 1
ATOM 744 N N . HIS A 1 92 ? -1.585 2.315 10.501 1.00 87.31 92 HIS A N 1
ATOM 745 C CA . HIS A 1 92 ? -1.782 2.330 11.951 1.00 87.31 92 HIS A CA 1
ATOM 746 C C . HIS A 1 92 ? -2.666 1.177 12.430 1.00 87.31 92 HIS A C 1
ATOM 748 O O . HIS A 1 92 ? -2.334 0.514 13.418 1.00 87.31 92 HIS A O 1
ATOM 754 N N . TRP A 1 93 ? -3.763 0.900 11.723 1.00 91.19 93 TRP A N 1
ATOM 755 C CA . TRP A 1 93 ? -4.618 -0.249 12.001 1.00 91.19 93 TRP A CA 1
ATOM 756 C C . TRP A 1 93 ? -3.835 -1.565 11.894 1.00 91.19 93 TRP A C 1
ATOM 758 O O . TRP A 1 93 ? -3.927 -2.411 12.788 1.00 91.19 93 TRP A O 1
ATOM 768 N N . LEU A 1 94 ? -3.004 -1.714 10.862 1.00 89.81 94 LEU A N 1
ATOM 769 C CA . LEU A 1 94 ? -2.184 -2.902 10.628 1.00 89.81 94 LEU A CA 1
ATOM 770 C C . LEU A 1 94 ? -1.126 -3.079 11.732 1.00 89.81 94 LEU A C 1
ATOM 772 O O . LEU A 1 94 ? -0.978 -4.174 12.282 1.00 89.81 94 LEU A O 1
ATOM 776 N N . LEU A 1 95 ? -0.443 -1.999 12.128 1.00 85.88 95 LEU A N 1
ATOM 777 C CA . LEU A 1 95 ? 0.515 -2.004 13.241 1.00 85.88 95 LEU A CA 1
ATOM 778 C C . LEU A 1 95 ? -0.136 -2.437 14.558 1.00 85.88 95 LEU A C 1
ATOM 780 O O . LEU A 1 95 ? 0.434 -3.255 15.283 1.00 85.88 95 LEU A O 1
ATOM 784 N N . ARG A 1 96 ? -1.331 -1.912 14.854 1.00 86.50 96 ARG A N 1
ATOM 785 C CA . ARG A 1 96 ? -2.075 -2.224 16.079 1.00 86.50 96 ARG A CA 1
ATOM 786 C C . ARG A 1 96 ? -2.594 -3.659 16.085 1.00 86.50 96 ARG A C 1
ATOM 788 O O . ARG A 1 96 ? -2.481 -4.335 17.100 1.00 86.50 96 ARG A O 1
ATOM 795 N N . THR A 1 97 ? -3.122 -4.126 14.957 1.00 87.75 97 THR A N 1
ATOM 796 C CA . THR A 1 97 ? -3.725 -5.461 14.827 1.00 87.75 97 THR A CA 1
ATOM 797 C C . THR A 1 97 ? -2.672 -6.562 14.938 1.00 87.75 97 THR A C 1
ATOM 799 O O . THR A 1 97 ? -2.878 -7.552 15.632 1.00 87.75 97 THR A O 1
ATOM 802 N N . TYR A 1 98 ? -1.503 -6.369 14.321 1.00 84.25 98 TYR A N 1
ATOM 803 C CA . TYR A 1 98 ? -0.430 -7.368 14.300 1.00 84.25 98 TYR A CA 1
ATOM 804 C C . TYR A 1 98 ? 0.694 -7.089 15.305 1.00 84.25 98 TYR A C 1
ATOM 806 O O . TYR A 1 98 ? 1.712 -7.780 15.300 1.00 84.25 98 TYR A O 1
ATOM 814 N N . THR A 1 99 ? 0.524 -6.092 16.179 1.00 83.25 99 THR A N 1
ATOM 815 C CA . THR A 1 99 ? 1.503 -5.700 17.210 1.00 83.25 99 THR A CA 1
ATOM 816 C C . THR A 1 99 ? 2.921 -5.511 16.643 1.00 83.25 99 THR A C 1
ATOM 818 O O . THR A 1 99 ? 3.926 -5.937 17.220 1.00 83.25 99 THR A O 1
ATOM 821 N N . ILE A 1 100 ? 3.020 -4.896 15.464 1.00 80.81 100 ILE A N 1
ATOM 822 C CA . ILE A 1 100 ? 4.292 -4.719 14.757 1.00 80.81 100 ILE A CA 1
ATOM 823 C C . ILE A 1 100 ? 5.071 -3.573 15.399 1.00 80.81 100 ILE A C 1
ATOM 825 O O . ILE A 1 100 ? 4.589 -2.449 15.485 1.00 80.81 100 ILE A O 1
ATOM 829 N N . LYS A 1 101 ? 6.312 -3.855 15.806 1.00 76.50 101 LYS A N 1
ATOM 830 C CA . LYS A 1 101 ? 7.202 -2.872 16.455 1.00 76.50 101 LYS A CA 1
ATOM 831 C C . LYS A 1 101 ? 8.365 -2.414 15.575 1.00 76.50 101 LYS A C 1
ATOM 833 O O . LYS A 1 101 ? 9.051 -1.456 15.908 1.00 76.50 101 LYS A O 1
ATOM 838 N N . LYS A 1 102 ? 8.631 -3.122 14.473 1.00 79.50 102 LYS A N 1
ATOM 839 C CA . LYS A 1 102 ? 9.782 -2.855 13.602 1.00 79.50 102 LYS A CA 1
ATOM 840 C C . LYS A 1 102 ? 9.389 -1.914 12.467 1.00 79.50 102 LYS A C 1
ATOM 842 O O . LYS A 1 102 ? 8.522 -2.243 11.660 1.00 79.50 102 LYS A O 1
ATOM 847 N N . THR A 1 103 ? 10.105 -0.801 12.352 1.00 80.81 103 THR A N 1
ATOM 848 C CA . THR A 1 103 ? 9.962 0.169 11.255 1.00 80.81 103 THR A CA 1
ATOM 849 C C . THR A 1 103 ? 10.208 -0.467 9.885 1.00 80.81 103 THR A C 1
ATOM 851 O O . THR A 1 103 ? 9.477 -0.195 8.940 1.00 80.81 103 THR A O 1
ATOM 854 N N . SER A 1 104 ? 11.157 -1.403 9.781 1.00 80.56 104 SER A N 1
ATOM 855 C CA . SER A 1 104 ? 11.439 -2.133 8.535 1.00 80.56 104 SER A CA 1
ATOM 856 C C . SER A 1 104 ? 10.257 -2.969 8.032 1.00 80.56 104 SER A C 1
ATOM 858 O O . SER A 1 104 ? 10.051 -3.107 6.823 1.00 80.56 104 SER A O 1
ATOM 860 N N . THR A 1 105 ? 9.446 -3.503 8.946 1.00 84.38 105 THR A N 1
ATOM 861 C CA . THR A 1 105 ? 8.221 -4.230 8.604 1.00 84.38 105 THR A CA 1
ATOM 862 C C . THR A 1 105 ? 7.165 -3.276 8.046 1.00 84.38 105 THR A C 1
ATOM 864 O O . THR A 1 105 ? 6.546 -3.590 7.033 1.00 84.38 105 THR A O 1
ATOM 867 N N . LEU A 1 106 ? 7.026 -2.082 8.630 1.00 83.44 106 LEU A N 1
ATOM 868 C CA . LEU A 1 106 ? 6.135 -1.038 8.122 1.00 83.44 106 LEU A CA 1
ATOM 869 C C . LEU A 1 106 ? 6.527 -0.591 6.704 1.00 83.44 106 LEU A C 1
ATOM 871 O O . LEU A 1 106 ? 5.680 -0.543 5.816 1.00 83.44 106 LEU A O 1
ATOM 875 N N . THR A 1 107 ? 7.819 -0.352 6.455 1.00 84.94 107 THR A N 1
ATOM 876 C CA . THR A 1 107 ? 8.320 -0.019 5.110 1.00 84.94 107 THR A CA 1
ATOM 877 C C . THR A 1 107 ? 8.041 -1.135 4.101 1.00 84.94 107 THR A C 1
ATOM 879 O O . THR A 1 107 ? 7.76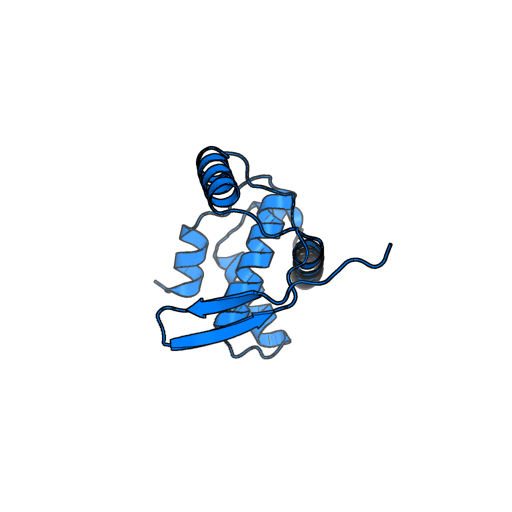5 -0.863 2.934 1.00 84.94 107 THR A O 1
ATOM 882 N N . THR A 1 108 ? 8.096 -2.395 4.535 1.00 89.44 108 THR A N 1
ATOM 883 C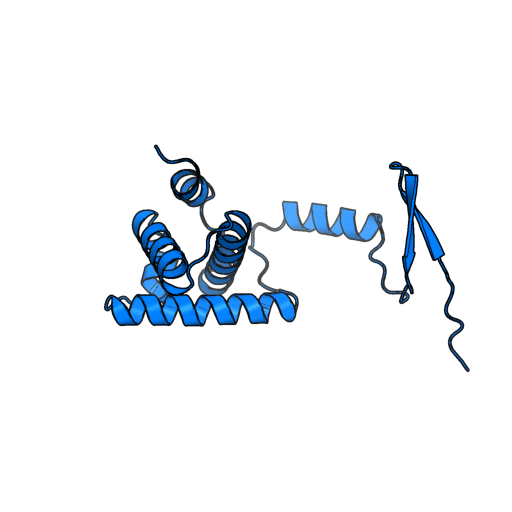 CA . THR A 1 108 ? 7.797 -3.548 3.676 1.00 89.44 108 THR A CA 1
ATOM 884 C C . THR A 1 108 ? 6.318 -3.587 3.292 1.00 89.44 108 THR A C 1
ATOM 886 O O . THR A 1 108 ? 6.012 -3.730 2.110 1.00 89.44 108 THR A O 1
ATOM 889 N N . TYR A 1 109 ? 5.410 -3.392 4.252 1.00 90.00 109 TYR A N 1
ATOM 890 C CA . TYR A 1 109 ? 3.974 -3.319 3.970 1.00 90.00 109 TYR A CA 1
ATOM 891 C C . TYR A 1 109 ? 3.619 -2.137 3.074 1.00 90.00 109 TYR A C 1
ATOM 893 O O . TYR A 1 109 ? 2.828 -2.293 2.150 1.00 90.00 109 TYR A O 1
ATOM 901 N N . TRP A 1 110 ? 4.261 -0.985 3.277 1.00 88.56 110 TRP A N 1
ATOM 902 C CA . TRP A 1 110 ? 4.096 0.153 2.381 1.00 88.56 110 TRP A CA 1
ATOM 903 C C . TRP A 1 110 ? 4.504 -0.179 0.944 1.00 88.56 110 TRP A C 1
ATOM 905 O O . TRP A 1 110 ? 3.740 0.074 0.021 1.00 88.56 110 TRP A O 1
ATOM 915 N N . ARG A 1 111 ? 5.671 -0.806 0.738 1.00 89.69 111 ARG A N 1
ATOM 916 C CA . ARG A 1 111 ? 6.110 -1.223 -0.607 1.00 89.69 111 ARG A CA 1
ATOM 917 C C . ARG A 1 111 ? 5.099 -2.154 -1.270 1.00 89.69 111 ARG A C 1
ATOM 919 O O . ARG A 1 111 ? 4.808 -1.979 -2.447 1.00 89.69 111 ARG A O 1
ATOM 926 N N . GLN A 1 112 ? 4.557 -3.108 -0.516 1.00 93.00 112 GLN A N 1
ATOM 927 C CA . GLN A 1 112 ? 3.523 -4.021 -1.008 1.00 93.00 112 GLN A CA 1
ATOM 928 C C . GLN A 1 112 ? 2.240 -3.260 -1.368 1.00 93.00 112 GLN A C 1
ATOM 930 O O . GLN A 1 112 ? 1.656 -3.512 -2.418 1.00 93.00 112 GLN A O 1
ATOM 935 N N . LEU A 1 113 ? 1.825 -2.289 -0.549 1.00 92.50 113 LEU A N 1
ATOM 936 C CA . LEU A 1 113 ? 0.660 -1.446 -0.828 1.00 92.50 113 LEU A CA 1
ATOM 937 C C . LEU A 1 113 ? 0.873 -0.568 -2.071 1.00 92.50 113 LEU A C 1
ATOM 939 O O . LEU A 1 113 ? -0.024 -0.445 -2.899 1.00 92.50 113 LEU A O 1
ATOM 943 N N . SER A 1 114 ? 2.070 -0.007 -2.257 1.00 90.44 114 SER A N 1
ATOM 944 C CA . SER A 1 114 ? 2.417 0.738 -3.472 1.00 90.44 114 SER A CA 1
ATOM 945 C C . SER A 1 114 ? 2.404 -0.154 -4.718 1.00 90.44 114 SER A C 1
ATOM 947 O O . SER A 1 114 ? 1.993 0.293 -5.786 1.00 90.44 114 SER A O 1
ATOM 949 N N . GLN A 1 115 ? 2.824 -1.417 -4.598 1.00 91.69 115 GLN A N 1
ATOM 950 C CA . GLN A 1 115 ? 2.725 -2.401 -5.683 1.00 91.69 115 GLN A CA 1
ATOM 951 C C . GLN A 1 115 ? 1.266 -2.736 -6.005 1.00 91.69 115 GLN A C 1
ATOM 953 O O . GLN A 1 115 ? 0.907 -2.790 -7.179 1.00 91.69 115 GLN A O 1
ATOM 958 N N . LEU A 1 116 ? 0.411 -2.880 -4.988 1.00 93.19 116 LEU A N 1
ATOM 959 C CA . LEU A 1 116 ? -1.029 -3.050 -5.182 1.00 93.19 116 LEU A CA 1
ATOM 960 C C . LEU A 1 116 ? -1.642 -1.843 -5.908 1.00 93.19 116 LEU A C 1
ATOM 962 O O . LEU A 1 116 ? -2.365 -2.015 -6.888 1.00 93.19 116 LEU A O 1
ATOM 966 N N . TYR A 1 117 ? -1.292 -0.624 -5.484 1.00 91.56 117 TYR A N 1
ATOM 967 C CA . TYR A 1 117 ? -1.728 0.614 -6.134 1.00 91.56 117 TYR A CA 1
ATOM 968 C C . TYR A 1 117 ? -1.335 0.633 -7.614 1.00 91.56 117 TYR A C 1
ATOM 970 O O . TYR A 1 117 ? -2.169 0.919 -8.473 1.00 91.56 117 TYR A O 1
ATOM 978 N N . ILE A 1 118 ? -0.089 0.269 -7.927 1.00 90.56 118 ILE A N 1
ATOM 979 C CA . ILE A 1 118 ? 0.394 0.132 -9.304 1.00 90.56 118 ILE A CA 1
ATOM 980 C C . ILE A 1 118 ? -0.435 -0.896 -10.078 1.00 90.56 118 ILE A C 1
ATOM 982 O O . ILE A 1 118 ? -0.859 -0.607 -11.195 1.00 90.56 118 ILE A O 1
ATOM 986 N N . MET A 1 119 ? -0.697 -2.071 -9.503 1.00 89.38 119 MET A N 1
ATOM 987 C CA . MET A 1 119 ? -1.470 -3.118 -10.174 1.00 89.38 119 MET A CA 1
ATOM 988 C C . MET A 1 119 ? -2.890 -2.656 -10.509 1.00 89.38 119 MET A C 1
ATOM 990 O O . MET A 1 119 ? -3.355 -2.886 -11.624 1.00 89.38 119 MET A O 1
ATOM 994 N N . TRP A 1 120 ? -3.557 -1.961 -9.588 1.00 89.38 120 TRP A N 1
ATOM 995 C CA . TRP A 1 120 ? -4.944 -1.522 -9.773 1.00 89.38 120 TRP A CA 1
ATOM 996 C C . TRP A 1 120 ? -5.089 -0.267 -10.633 1.00 89.38 120 TRP A C 1
ATOM 998 O O . TRP A 1 120 ? -6.066 -0.128 -11.364 1.00 89.38 120 TRP A O 1
ATOM 1008 N N . THR A 1 121 ? -4.132 0.658 -10.564 1.00 86.62 121 THR A N 1
ATOM 1009 C CA . THR A 1 121 ? -4.264 1.979 -11.204 1.00 86.62 121 THR A CA 1
ATOM 1010 C C . THR A 1 121 ? -3.359 2.170 -12.414 1.00 86.62 121 THR A C 1
ATOM 1012 O O . THR A 1 121 ? -3.544 3.132 -13.160 1.00 86.62 121 THR A O 1
ATOM 1015 N N . GLN A 1 122 ? -2.370 1.290 -12.609 1.00 84.38 122 GLN A N 1
ATOM 1016 C CA . GLN A 1 122 ? -1.271 1.467 -13.564 1.00 84.38 122 GLN A CA 1
ATOM 1017 C C . GLN A 1 122 ? -0.534 2.805 -13.373 1.00 84.38 122 GLN A C 1
ATOM 1019 O O . GLN A 1 122 ? 0.028 3.359 -14.319 1.00 84.38 122 GLN A O 1
ATOM 1024 N N . ARG A 1 123 ? -0.531 3.346 -12.145 1.00 84.12 123 ARG A N 1
ATOM 1025 C CA . ARG A 1 123 ? 0.148 4.595 -11.770 1.00 84.12 123 ARG A CA 1
ATOM 1026 C C . ARG A 1 123 ? 1.069 4.365 -10.583 1.00 84.12 123 ARG A C 1
ATOM 1028 O O . ARG A 1 123 ? 0.845 3.473 -9.772 1.00 84.12 123 ARG A O 1
ATOM 1035 N N . ARG A 1 124 ? 2.121 5.179 -10.475 1.00 82.94 124 ARG A N 1
ATOM 1036 C CA . ARG A 1 124 ? 2.971 5.206 -9.280 1.00 82.94 124 ARG A CA 1
ATOM 1037 C C . ARG A 1 124 ? 2.307 6.070 -8.216 1.00 82.94 124 ARG A C 1
ATOM 1039 O O . ARG A 1 124 ? 1.777 7.132 -8.526 1.00 82.94 124 ARG A O 1
ATOM 1046 N N . MET A 1 125 ? 2.360 5.599 -6.980 1.00 8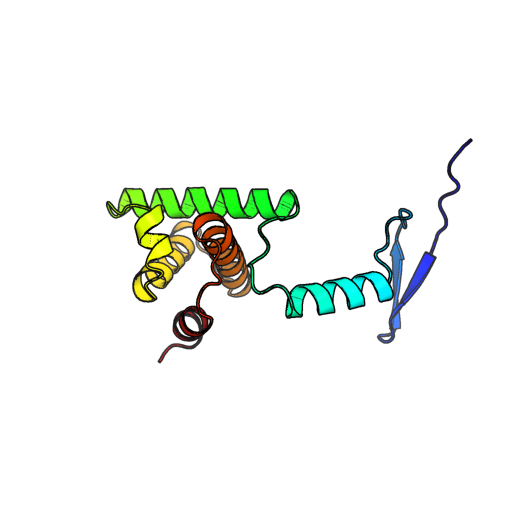4.12 125 MET A N 1
ATOM 1047 C CA . MET A 1 125 ? 1.943 6.368 -5.815 1.00 84.12 125 MET A CA 1
ATOM 1048 C C . MET A 1 125 ? 2.886 7.564 -5.632 1.00 84.12 125 MET A C 1
ATOM 1050 O O . MET A 1 125 ? 4.094 7.416 -5.837 1.00 84.12 125 MET A O 1
ATOM 1054 N N . ASP A 1 126 ? 2.356 8.731 -5.265 1.00 81.50 126 ASP A N 1
ATOM 1055 C CA . ASP A 1 126 ? 3.178 9.932 -5.092 1.00 81.50 126 ASP A CA 1
ATOM 1056 C C . ASP A 1 126 ? 4.166 9.741 -3.917 1.00 81.50 126 ASP A C 1
ATOM 1058 O O . ASP A 1 126 ? 3.738 9.463 -2.789 1.00 81.50 126 ASP A O 1
ATOM 1062 N N . PRO A 1 127 ? 5.488 9.895 -4.135 1.00 75.69 127 PRO A N 1
ATOM 1063 C CA . PRO A 1 127 ? 6.485 9.836 -3.067 1.00 75.69 127 PRO A CA 1
ATOM 1064 C C . PRO A 1 127 ? 6.230 10.808 -1.902 1.00 75.69 127 PRO A C 1
ATOM 1066 O O . PRO A 1 127 ? 6.686 10.551 -0.784 1.00 75.69 127 PRO A O 1
ATOM 1069 N N . ALA A 1 128 ? 5.511 11.912 -2.131 1.00 75.75 128 ALA A N 1
ATOM 1070 C CA . ALA A 1 128 ? 5.129 12.865 -1.093 1.00 75.75 128 ALA A CA 1
ATOM 1071 C C . ALA A 1 128 ? 4.230 12.233 -0.019 1.00 75.75 128 ALA A C 1
ATOM 1073 O O . ALA A 1 128 ? 4.410 12.533 1.161 1.00 75.75 128 ALA A O 1
ATOM 1074 N N . VAL A 1 129 ? 3.346 11.300 -0.397 1.00 75.94 129 VAL A N 1
ATOM 1075 C CA . VAL A 1 129 ? 2.484 10.562 0.544 1.00 75.94 129 VAL A CA 1
ATOM 1076 C C . VAL A 1 129 ? 3.344 9.774 1.530 1.00 75.94 129 VAL A C 1
ATOM 1078 O O . VAL A 1 129 ? 3.147 9.848 2.738 1.00 75.94 129 VAL A O 1
ATOM 1081 N N . MET A 1 130 ? 4.379 9.091 1.030 1.00 71.00 130 MET A N 1
ATOM 1082 C CA . MET A 1 130 ? 5.322 8.365 1.881 1.00 71.00 130 MET A CA 1
ATOM 1083 C C . MET A 1 130 ? 6.084 9.312 2.814 1.00 71.00 130 MET A C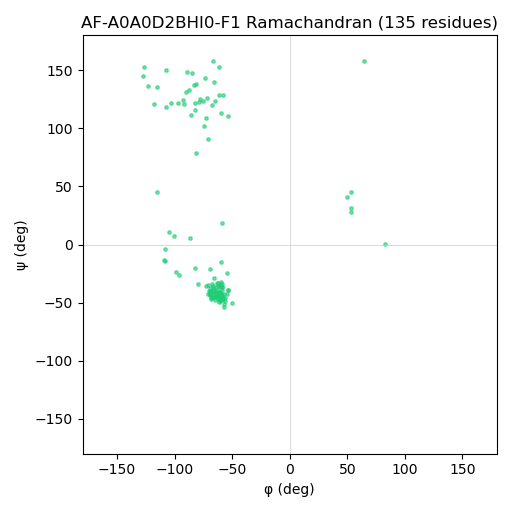 1
ATOM 1085 O O . MET A 1 130 ? 6.268 9.013 3.992 1.00 71.00 130 MET A O 1
ATOM 1089 N N . ARG A 1 131 ? 6.534 10.463 2.305 1.00 70.88 131 ARG A N 1
ATOM 1090 C CA . ARG A 1 131 ? 7.260 11.439 3.125 1.00 70.88 131 ARG A CA 1
ATOM 1091 C C . ARG A 1 131 ? 6.399 11.943 4.286 1.00 70.88 131 ARG A C 1
ATOM 1093 O O . ARG A 1 131 ? 6.906 12.003 5.399 1.00 70.88 131 ARG A O 1
ATOM 1100 N N . GLN A 1 132 ? 5.124 12.242 4.039 1.00 74.25 132 GLN A N 1
ATOM 1101 C CA . GLN A 1 132 ? 4.185 12.690 5.073 1.00 74.25 132 GLN A CA 1
ATOM 1102 C C . GLN A 1 132 ? 3.980 11.615 6.154 1.00 74.25 132 GLN A C 1
ATOM 1104 O O . GLN A 1 132 ? 4.163 11.912 7.331 1.00 74.25 132 GLN A O 1
ATOM 1109 N N . ILE A 1 133 ? 3.757 10.358 5.746 1.00 69.00 133 ILE A N 1
ATOM 1110 C CA . ILE A 1 133 ? 3.549 9.221 6.661 1.00 69.00 133 ILE A CA 1
ATOM 1111 C C . ILE A 1 133 ? 4.752 8.986 7.589 1.00 69.00 133 ILE A C 1
ATOM 1113 O O . ILE A 1 133 ? 4.585 8.689 8.771 1.00 69.00 133 ILE A O 1
ATOM 1117 N N . PHE A 1 134 ? 5.979 9.034 7.054 1.00 67.06 134 PHE A N 1
ATOM 1118 C CA . PHE A 1 134 ? 7.173 8.589 7.789 1.00 67.06 134 PHE A CA 1
ATOM 1119 C C . PHE A 1 134 ? 7.951 9.704 8.486 1.00 67.06 134 PHE A C 1
ATOM 1121 O O . PHE A 1 134 ? 8.674 9.412 9.439 1.00 67.06 134 PHE A O 1
ATOM 1128 N N . VAL A 1 135 ? 7.875 10.942 7.998 1.00 67.25 135 VAL A N 1
ATOM 1129 C CA . VAL A 1 135 ? 8.668 12.053 8.544 1.00 67.25 135 VAL A CA 1
ATOM 1130 C C . VAL A 1 135 ? 7.845 12.894 9.518 1.00 67.25 135 VAL A C 1
ATOM 1132 O O . VAL A 1 135 ? 8.431 13.490 10.417 1.00 67.25 135 VAL A O 1
ATOM 1135 N N . GLY A 1 136 ? 6.509 12.876 9.412 1.00 52.34 136 GLY A N 1
ATOM 1136 C CA . GLY A 1 136 ? 5.660 13.805 10.154 1.00 52.34 136 GLY A CA 1
ATOM 1137 C C . GLY A 1 136 ? 5.910 15.251 9.713 1.00 52.34 136 GLY A C 1
ATOM 1138 O O . GLY A 1 136 ? 6.938 15.571 9.111 1.00 52.34 136 GLY A O 1
ATOM 1139 N N . HIS A 1 137 ? 4.934 16.117 9.946 1.00 46.97 137 HIS A N 1
ATOM 1140 C CA . HIS A 1 137 ? 5.062 17.544 9.663 1.00 46.97 137 HIS A CA 1
ATOM 1141 C C . HIS A 1 137 ? 5.672 18.301 10.842 1.00 46.97 137 HIS A C 1
ATOM 1143 O O . HIS A 1 137 ? 5.409 17.889 11.996 1.00 46.97 137 HIS A O 1
#